Protein AF-A0A378TNM6-F1 (afdb_monomer_lite)

Structure (mmCIF, N/CA/C/O backbone):
data_AF-A0A378TNM6-F1
#
_entry.id   AF-A0A378TNM6-F1
#
loop_
_atom_site.group_PDB
_atom_site.id
_atom_site.type_symbol
_atom_site.label_atom_id
_atom_site.label_alt_id
_atom_site.label_comp_id
_atom_site.label_asym_id
_atom_site.label_entity_id
_atom_site.label_seq_id
_atom_site.pdbx_PDB_ins_code
_atom_site.Cartn_x
_atom_site.Cartn_y
_atom_site.Cartn_z
_atom_site.occupancy
_atom_site.B_iso_or_equiv
_atom_site.auth_seq_id
_atom_site.auth_comp_id
_atom_site.auth_asym_id
_atom_site.auth_atom_id
_atom_site.pdbx_PDB_model_num
ATOM 1 N N . MET A 1 1 ? -20.523 21.645 -46.291 1.00 43.81 1 MET A N 1
ATOM 2 C CA . MET A 1 1 ? -19.380 20.766 -45.976 1.00 43.81 1 MET A CA 1
ATOM 3 C C . MET A 1 1 ? -18.677 21.379 -44.783 1.00 43.81 1 MET A C 1
ATOM 5 O O . MET A 1 1 ? -17.912 22.316 -44.965 1.00 43.81 1 MET A O 1
ATOM 9 N N . SER A 1 2 ? -19.042 20.948 -43.576 1.00 49.28 2 SER A N 1
ATOM 10 C CA . SER A 1 2 ? -18.278 21.292 -42.375 1.00 49.28 2 SER A CA 1
ATOM 11 C C . SER A 1 2 ? -17.058 20.373 -42.317 1.00 49.28 2 SER A C 1
ATOM 13 O O . SER A 1 2 ? -17.221 19.190 -42.622 1.00 49.28 2 SER A O 1
ATOM 15 N N . PRO A 1 3 ? -15.860 20.881 -41.995 1.00 53.03 3 PRO A N 1
ATOM 16 C CA . PRO A 1 3 ? -14.707 20.026 -41.761 1.00 53.03 3 PRO A CA 1
ATOM 17 C C . PRO A 1 3 ? -14.958 19.218 -40.483 1.00 53.03 3 PRO A C 1
ATOM 19 O O . PRO A 1 3 ? -15.296 19.791 -39.449 1.00 53.03 3 PRO A O 1
ATOM 22 N N . GLU A 1 4 ? -14.857 17.895 -40.583 1.00 58.19 4 GLU A N 1
ATOM 23 C CA . GLU A 1 4 ? -14.836 17.001 -39.425 1.00 58.19 4 GLU A CA 1
ATOM 24 C C . GLU A 1 4 ? -13.636 17.382 -38.549 1.00 58.19 4 GLU A C 1
ATOM 26 O O . GLU A 1 4 ? -12.497 17.427 -39.020 1.00 58.19 4 GLU A O 1
ATOM 31 N N . GLU A 1 5 ? -13.899 17.736 -37.291 1.00 52.44 5 GLU A N 1
ATOM 32 C CA . GLU A 1 5 ? -12.842 17.974 -36.312 1.00 52.44 5 GLU A CA 1
ATOM 33 C C . GLU A 1 5 ? -12.149 16.639 -35.998 1.00 52.44 5 GLU A C 1
ATOM 35 O O . GLU A 1 5 ? -12.833 15.628 -35.828 1.00 52.44 5 GLU A O 1
ATOM 40 N N . PRO A 1 6 ? -10.806 16.600 -35.931 1.00 52.22 6 PRO A N 1
ATOM 41 C CA . PRO A 1 6 ? -10.093 15.369 -35.632 1.00 52.22 6 PRO A CA 1
ATOM 42 C C . PRO A 1 6 ? -10.423 14.898 -34.212 1.00 52.22 6 PRO A C 1
ATOM 44 O O . PRO A 1 6 ? -10.210 15.611 -33.230 1.00 52.22 6 PRO A O 1
ATOM 47 N N . GLU A 1 7 ? -10.939 13.676 -34.126 1.00 53.84 7 GLU A N 1
ATOM 48 C CA . GLU A 1 7 ? -11.176 12.938 -32.893 1.00 53.84 7 GLU A CA 1
ATOM 49 C C . GLU A 1 7 ? -9.809 12.592 -32.278 1.00 53.84 7 GLU A C 1
ATOM 51 O O . GLU A 1 7 ? -9.091 11.710 -32.748 1.00 53.84 7 GLU A O 1
ATOM 56 N N . TRP A 1 8 ? -9.374 13.368 -31.283 1.00 54.88 8 TRP A N 1
ATOM 57 C CA . TRP A 1 8 ? -8.106 13.124 -30.598 1.00 54.88 8 TRP A CA 1
ATOM 58 C C . TRP A 1 8 ? -8.228 11.868 -29.728 1.00 54.88 8 TRP A C 1
ATOM 60 O O . TRP A 1 8 ? -8.778 11.908 -28.627 1.00 54.88 8 TRP A O 1
ATOM 70 N N . GLU A 1 9 ? -7.693 10.748 -30.210 1.00 47.56 9 GLU A N 1
ATOM 71 C CA . GLU A 1 9 ? -7.563 9.522 -29.428 1.00 47.56 9 GLU A CA 1
ATOM 72 C C . GLU A 1 9 ? -6.482 9.729 -28.354 1.00 47.56 9 GLU A C 1
ATOM 74 O O . GLU A 1 9 ? -5.309 9.982 -28.643 1.00 47.56 9 GLU A O 1
ATOM 79 N N . THR A 1 10 ? -6.884 9.690 -27.082 1.00 51.16 10 THR A N 1
ATOM 80 C CA . THR A 1 10 ? -5.945 9.821 -25.963 1.00 51.16 10 THR A CA 1
ATOM 81 C C . THR A 1 10 ? -5.126 8.538 -25.874 1.00 51.16 10 THR A C 1
ATOM 83 O O . THR A 1 10 ? -5.593 7.526 -25.357 1.00 51.16 10 THR A O 1
ATOM 86 N N . VAL A 1 11 ? -3.899 8.568 -26.393 1.00 50.09 11 VAL A N 1
ATOM 87 C CA . VAL A 1 11 ? -2.947 7.464 -26.248 1.00 50.09 11 VAL A CA 1
ATOM 88 C C . VAL A 1 11 ? -2.552 7.379 -24.773 1.00 50.09 11 VAL A C 1
ATOM 90 O O . VAL A 1 11 ? -1.845 8.252 -24.269 1.00 50.09 11 VAL A O 1
ATOM 93 N N . SER A 1 12 ? -3.027 6.349 -24.067 1.00 56.50 12 SER A N 1
ATOM 94 C CA . SER A 1 12 ? -2.520 5.993 -22.737 1.00 56.50 12 SER A CA 1
ATOM 95 C C . SER A 1 12 ? -1.010 5.784 -22.852 1.00 56.50 12 SER A C 1
ATOM 97 O O . SER A 1 12 ? -0.536 4.859 -23.513 1.00 56.50 12 SER A O 1
ATOM 99 N N . SER A 1 13 ? -0.239 6.706 -22.278 1.00 63.44 13 SER A N 1
ATOM 100 C CA . SER A 1 13 ? 1.213 6.602 -22.240 1.00 63.44 13 SER A CA 1
ATOM 101 C C . SER A 1 13 ? 1.604 5.695 -21.079 1.00 63.44 13 SER A C 1
ATOM 103 O O . SER A 1 13 ? 1.864 6.176 -19.975 1.00 63.44 13 SER A O 1
ATOM 105 N N . GLU A 1 14 ? 1.629 4.385 -21.324 1.00 82.94 14 GLU A N 1
ATOM 106 C CA . GLU A 1 14 ? 2.216 3.441 -20.376 1.00 82.94 14 GLU A CA 1
ATOM 107 C C . GLU A 1 14 ? 3.698 3.784 -20.166 1.00 82.94 14 GLU A C 1
ATOM 109 O O . GLU A 1 14 ? 4.482 3.884 -21.116 1.00 82.94 14 GLU A O 1
ATOM 114 N N . PHE A 1 15 ? 4.102 3.953 -18.909 1.00 91.62 15 PHE A N 1
ATOM 115 C CA . PHE A 1 15 ? 5.491 4.195 -18.537 1.00 91.62 15 PHE A CA 1
ATOM 116 C C . PHE A 1 15 ? 6.100 2.926 -17.950 1.00 91.62 15 PHE A C 1
ATOM 118 O O . PHE A 1 15 ? 5.490 2.259 -17.120 1.00 91.62 15 PHE A O 1
ATOM 125 N N . THR A 1 16 ? 7.308 2.572 -18.386 1.00 95.06 16 THR A N 1
ATOM 126 C CA . THR A 1 16 ? 7.947 1.300 -18.028 1.00 95.06 16 THR A CA 1
ATOM 127 C C . THR A 1 16 ? 9.308 1.524 -17.381 1.00 95.06 16 THR A C 1
ATOM 129 O O . THR A 1 16 ? 10.184 2.158 -17.966 1.00 95.06 16 THR A O 1
ATOM 132 N N . ILE A 1 17 ? 9.514 0.922 -16.211 1.00 95.62 17 ILE A N 1
ATOM 133 C CA . ILE A 1 17 ? 10.746 0.990 -15.424 1.00 95.62 17 ILE A CA 1
ATOM 134 C C . ILE A 1 17 ? 11.354 -0.408 -15.344 1.00 95.62 17 ILE A C 1
ATOM 136 O O . ILE A 1 17 ? 10.727 -1.341 -14.846 1.00 95.62 17 ILE A O 1
ATOM 140 N N . ARG A 1 18 ? 12.589 -0.567 -15.831 1.00 96.31 18 ARG A N 1
ATOM 141 C CA . ARG A 1 18 ? 13.342 -1.824 -15.702 1.00 96.31 18 ARG A CA 1
ATOM 142 C C . ARG A 1 18 ? 14.110 -1.845 -14.390 1.00 96.31 18 ARG A C 1
ATOM 144 O O . ARG A 1 18 ? 14.808 -0.887 -14.064 1.00 96.31 18 ARG A O 1
ATOM 151 N N . LEU A 1 19 ? 14.016 -2.956 -13.675 1.00 95.44 19 LEU A N 1
ATOM 152 C CA . LEU A 1 19 ? 14.613 -3.132 -12.361 1.00 95.44 19 LEU A CA 1
ATOM 153 C C . LEU A 1 19 ? 15.886 -3.975 -12.430 1.00 95.44 19 LEU A C 1
ATOM 155 O O . LEU A 1 19 ? 16.133 -4.718 -13.380 1.00 95.44 19 LEU A O 1
ATOM 159 N N . ARG A 1 20 ? 16.714 -3.861 -11.387 1.00 90.81 20 ARG A N 1
ATOM 160 C CA . ARG A 1 20 ? 17.992 -4.587 -11.288 1.00 90.81 20 ARG A CA 1
ATOM 161 C C . ARG A 1 20 ? 17.816 -6.097 -11.153 1.00 90.81 20 ARG A C 1
ATOM 163 O O . ARG A 1 20 ? 18.725 -6.841 -11.499 1.00 90.81 20 ARG A O 1
ATOM 170 N N . ASP A 1 21 ? 16.674 -6.539 -10.641 1.00 89.12 21 ASP A N 1
ATOM 171 C CA . ASP A 1 21 ? 16.350 -7.952 -10.454 1.00 89.12 21 ASP A CA 1
ATOM 172 C C . ASP A 1 21 ? 15.823 -8.623 -11.738 1.00 89.12 21 ASP A C 1
ATOM 174 O O . ASP A 1 21 ? 15.428 -9.786 -11.695 1.00 89.12 21 ASP A O 1
ATOM 178 N N . GLY A 1 22 ? 15.811 -7.895 -12.862 1.00 93.69 22 GLY A N 1
ATOM 179 C CA . GLY A 1 22 ? 15.254 -8.340 -14.139 1.00 93.69 22 GLY A CA 1
ATOM 180 C C . GLY A 1 22 ? 13.746 -8.116 -14.268 1.00 93.69 22 GLY A C 1
ATOM 181 O O . GLY A 1 22 ? 13.197 -8.325 -15.349 1.00 93.69 22 GLY A O 1
ATOM 182 N N . GLY A 1 23 ? 13.079 -7.668 -13.200 1.00 95.62 23 GLY A N 1
ATOM 183 C CA . GLY A 1 23 ? 11.672 -7.304 -13.220 1.00 95.62 23 GLY A CA 1
ATOM 184 C C . GLY A 1 23 ? 11.409 -5.979 -13.934 1.00 95.62 23 GLY A C 1
ATOM 185 O O . GLY A 1 23 ? 12.309 -5.187 -14.229 1.00 95.62 23 GLY A O 1
ATOM 186 N N . VAL A 1 24 ? 10.135 -5.731 -14.207 1.00 97.44 24 VAL A N 1
ATOM 187 C CA . VAL A 1 24 ? 9.656 -4.520 -14.870 1.00 97.44 24 VAL A CA 1
ATOM 188 C C . VAL A 1 24 ? 8.435 -3.993 -14.132 1.00 97.44 24 VAL A C 1
ATOM 190 O O . VAL A 1 24 ? 7.514 -4.756 -13.857 1.00 97.44 24 VAL A O 1
ATOM 193 N N . VAL A 1 25 ? 8.408 -2.693 -13.843 1.00 97.56 25 VAL A N 1
ATOM 194 C CA . VAL A 1 25 ? 7.220 -1.995 -13.336 1.00 97.56 25 VAL A CA 1
ATOM 195 C C . VAL A 1 25 ? 6.603 -1.193 -14.472 1.00 97.56 25 VAL A C 1
ATOM 197 O O . VAL A 1 25 ? 7.294 -0.420 -15.131 1.00 97.56 25 VAL A O 1
ATOM 200 N N . VAL A 1 26 ? 5.311 -1.388 -14.705 1.00 96.94 26 VAL A N 1
ATOM 201 C CA . VAL A 1 26 ? 4.519 -0.660 -15.698 1.00 96.94 26 VAL A CA 1
ATOM 202 C C . VAL A 1 26 ? 3.512 0.219 -14.971 1.00 96.94 26 VAL A C 1
ATOM 204 O O . VAL A 1 26 ? 2.754 -0.272 -14.138 1.00 96.94 26 VAL A O 1
ATOM 207 N N . ILE A 1 27 ? 3.507 1.508 -15.287 1.00 95.44 27 ILE A N 1
ATOM 208 C CA . ILE A 1 27 ? 2.585 2.513 -14.760 1.00 95.44 27 ILE A CA 1
ATOM 209 C C . ILE A 1 27 ? 1.623 2.879 -15.888 1.00 95.44 27 ILE A C 1
ATOM 211 O O . ILE A 1 27 ? 2.066 3.315 -16.950 1.00 95.44 27 ILE A O 1
ATOM 215 N N . ALA A 1 28 ? 0.321 2.686 -15.669 1.00 86.31 28 ALA A N 1
ATOM 216 C CA . ALA A 1 28 ? -0.693 2.879 -16.712 1.00 86.31 28 ALA A CA 1
ATOM 217 C C . ALA A 1 28 ? -0.854 4.355 -17.124 1.00 86.31 28 ALA A C 1
ATOM 219 O O . ALA A 1 28 ? -1.008 4.662 -18.305 1.00 86.31 28 ALA A O 1
ATOM 220 N N . ASP A 1 29 ? -0.804 5.259 -16.143 1.00 88.00 29 ASP A N 1
ATOM 221 C CA . ASP A 1 29 ? -0.816 6.704 -16.350 1.00 88.00 29 ASP A CA 1
ATOM 222 C C . ASP A 1 29 ? 0.010 7.379 -15.249 1.00 88.00 29 ASP A C 1
ATOM 224 O O . ASP A 1 29 ? -0.328 7.307 -14.067 1.00 88.00 29 ASP A O 1
ATOM 228 N N . ILE A 1 30 ? 1.110 8.029 -15.634 1.00 87.12 30 ILE A N 1
ATOM 229 C CA . ILE A 1 30 ? 1.994 8.731 -14.694 1.00 87.12 30 ILE A CA 1
ATOM 230 C C . ILE A 1 30 ? 1.369 10.031 -14.158 1.00 87.12 30 ILE A C 1
ATOM 232 O O . ILE A 1 30 ? 1.876 10.602 -13.198 1.00 87.12 30 ILE A O 1
ATOM 236 N N . LYS A 1 31 ? 0.278 10.509 -14.772 1.00 89.00 31 LYS A N 1
ATOM 237 C CA . LYS A 1 31 ? -0.445 11.715 -14.349 1.00 89.00 31 LYS A CA 1
ATOM 238 C C . LYS A 1 31 ? -1.571 11.420 -13.359 1.00 89.00 31 LYS A C 1
ATOM 240 O O . LYS A 1 31 ? -1.984 12.334 -12.649 1.00 89.00 31 LYS A O 1
ATOM 245 N N . ASP A 1 32 ? -2.052 10.177 -13.272 1.00 93.88 32 ASP A N 1
ATOM 246 C CA . ASP A 1 32 ? -3.039 9.755 -12.263 1.00 93.88 32 ASP A CA 1
ATOM 247 C C . ASP A 1 32 ? -2.342 9.491 -10.921 1.00 93.88 32 ASP A C 1
ATOM 249 O O . ASP A 1 32 ? -2.174 8.352 -10.471 1.00 93.88 32 ASP A O 1
ATOM 253 N N . LEU A 1 33 ? -1.879 10.579 -10.305 1.00 94.44 33 LEU A N 1
ATOM 254 C CA . LEU A 1 33 ? -1.266 10.567 -8.987 1.00 94.44 33 LEU A CA 1
ATOM 255 C C . LEU A 1 33 ? -2.341 10.627 -7.904 1.00 94.44 33 LEU A C 1
ATOM 257 O O . LEU A 1 33 ? -3.280 11.422 -7.957 1.00 94.44 33 LEU A O 1
ATOM 261 N N . VAL A 1 34 ? -2.172 9.799 -6.881 1.00 95.06 34 VAL A N 1
ATOM 262 C CA . VAL A 1 34 ? -3.053 9.741 -5.718 1.00 95.06 34 VAL A CA 1
ATOM 263 C C . VAL A 1 34 ? -2.260 9.738 -4.435 1.00 95.06 34 VAL A C 1
ATOM 265 O O . VAL A 1 34 ? -1.102 9.328 -4.389 1.00 95.06 34 VAL A O 1
ATOM 268 N N . GLU A 1 35 ? -2.916 10.170 -3.366 1.00 93.81 35 GLU A N 1
ATOM 269 C CA . GLU A 1 35 ? -2.350 10.121 -2.028 1.00 93.81 35 GLU A CA 1
ATOM 270 C C . GLU A 1 35 ? -2.014 8.677 -1.629 1.00 93.81 35 GLU A C 1
ATOM 272 O O . GLU A 1 35 ? -2.851 7.780 -1.727 1.00 93.81 35 GLU A O 1
ATOM 277 N N . LEU A 1 36 ? -0.804 8.475 -1.117 1.00 91.94 36 LEU A N 1
ATOM 278 C CA . LEU A 1 36 ? -0.280 7.228 -0.575 1.00 91.94 36 LEU A CA 1
ATOM 279 C C . LEU A 1 36 ? 0.399 7.544 0.762 1.00 91.94 36 LEU A C 1
ATOM 281 O O . LEU A 1 36 ? 1.506 8.081 0.818 1.00 91.94 36 LEU A O 1
ATOM 285 N N . GLY A 1 37 ? -0.270 7.222 1.870 1.00 85.75 37 GLY A N 1
ATOM 286 C CA . GLY A 1 37 ? 0.203 7.623 3.195 1.00 85.75 37 GLY A CA 1
ATOM 287 C C . GLY A 1 37 ? 0.226 9.148 3.377 1.00 85.75 37 GLY A C 1
ATOM 288 O O . GLY A 1 37 ? -0.823 9.736 3.633 1.00 85.75 37 GLY A O 1
ATOM 289 N N . GLU A 1 38 ? 1.423 9.737 3.331 1.00 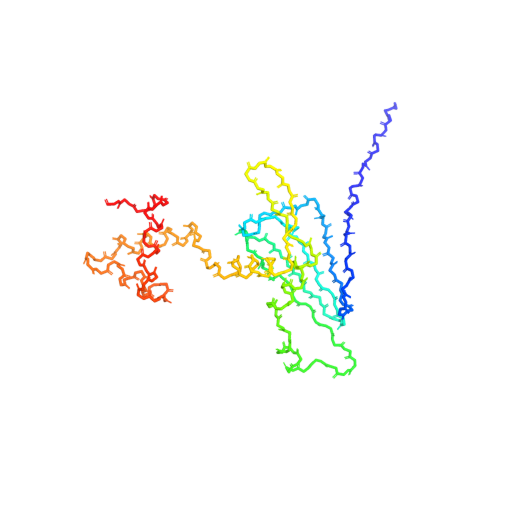84.00 38 GLU A N 1
ATOM 290 C CA . GLU A 1 38 ? 1.695 11.185 3.448 1.00 84.00 38 GLU A CA 1
ATOM 291 C C . GLU A 1 38 ? 2.265 11.790 2.152 1.00 84.00 38 GLU A C 1
ATOM 293 O O . GLU A 1 38 ? 2.483 12.994 2.091 1.00 84.00 38 GLU A O 1
ATOM 298 N N . GLY A 1 39 ? 2.504 10.968 1.126 1.00 92.31 39 GLY A N 1
ATOM 299 C CA . GLY A 1 39 ? 2.970 11.415 -0.184 1.00 92.31 39 GLY A CA 1
ATOM 300 C C . GLY A 1 39 ? 1.965 11.108 -1.284 1.00 92.31 39 GLY A C 1
ATOM 301 O O . GLY A 1 39 ? 0.807 10.775 -1.022 1.00 92.31 39 GLY A O 1
ATOM 302 N N . THR A 1 40 ? 2.428 11.187 -2.523 1.00 94.81 40 THR A N 1
ATOM 303 C CA . THR A 1 40 ? 1.669 10.868 -3.730 1.00 94.81 40 THR A CA 1
ATOM 304 C C . THR A 1 40 ? 2.437 9.875 -4.593 1.00 94.81 40 THR A C 1
ATOM 306 O O . THR A 1 40 ? 3.666 9.889 -4.635 1.00 94.81 40 THR A O 1
ATOM 309 N N . ALA A 1 41 ? 1.712 8.977 -5.248 1.00 95.81 41 ALA A N 1
ATOM 310 C CA . ALA A 1 41 ? 2.263 7.995 -6.175 1.00 95.81 41 ALA A CA 1
ATOM 311 C C . ALA A 1 41 ? 1.252 7.724 -7.291 1.00 95.81 41 ALA A C 1
ATOM 313 O O . ALA A 1 41 ? 0.067 8.034 -7.146 1.00 95.81 41 ALA A O 1
ATOM 314 N N . ALA A 1 42 ? 1.697 7.112 -8.387 1.00 95.62 42 ALA A N 1
ATOM 315 C CA . ALA A 1 42 ? 0.780 6.663 -9.428 1.00 95.62 42 ALA A CA 1
ATOM 316 C C . ALA A 1 42 ? -0.246 5.671 -8.856 1.00 95.62 42 ALA A C 1
ATOM 318 O O . ALA A 1 42 ? 0.106 4.759 -8.097 1.00 95.62 42 ALA A O 1
ATOM 319 N N . ARG A 1 43 ? -1.522 5.839 -9.226 1.00 96.06 43 ARG A N 1
ATOM 320 C CA . ARG A 1 43 ? -2.617 5.003 -8.718 1.00 96.06 43 ARG A CA 1
ATOM 321 C C . ARG A 1 43 ? -2.411 3.535 -9.046 1.00 96.06 43 ARG A C 1
ATOM 323 O O . ARG A 1 43 ? -2.611 2.699 -8.169 1.00 96.06 43 ARG A O 1
ATOM 330 N N . ASN A 1 44 ? -2.040 3.242 -10.292 1.00 96.69 44 ASN A N 1
ATOM 331 C CA . ASN A 1 44 ? -1.977 1.891 -10.838 1.00 96.69 44 ASN A CA 1
ATOM 332 C C . ASN A 1 44 ? -0.555 1.546 -11.276 1.00 96.69 44 ASN A C 1
ATOM 334 O O . ASN A 1 44 ? 0.032 2.247 -12.103 1.00 96.69 44 ASN A O 1
ATOM 338 N N . ALA A 1 45 ? -0.038 0.428 -10.771 1.00 97.19 45 ALA A N 1
ATOM 339 C CA . ALA A 1 45 ? 1.261 -0.101 -11.164 1.00 97.19 45 ALA A CA 1
ATOM 340 C C . ALA A 1 45 ? 1.223 -1.628 -11.272 1.00 97.19 45 ALA A C 1
ATOM 342 O O . ALA A 1 45 ? 0.574 -2.308 -10.478 1.00 97.19 45 ALA A O 1
ATOM 343 N N . VAL A 1 46 ? 1.945 -2.180 -12.243 1.00 98.00 46 VAL A N 1
ATOM 344 C CA . VAL A 1 46 ? 2.029 -3.621 -12.488 1.00 98.00 46 VAL A CA 1
ATOM 345 C C . VAL A 1 46 ? 3.486 -4.052 -12.485 1.00 98.00 46 VAL A C 1
ATOM 347 O O . VAL A 1 46 ? 4.276 -3.573 -13.291 1.00 98.00 46 VAL A O 1
ATOM 350 N N . TYR A 1 47 ? 3.842 -4.982 -11.604 1.00 97.94 47 TYR A N 1
ATOM 351 C CA . TYR A 1 47 ? 5.146 -5.637 -11.614 1.00 97.94 47 TYR A CA 1
ATOM 352 C C . TYR A 1 47 ? 5.092 -6.912 -12.449 1.00 97.94 47 TYR A C 1
ATOM 354 O O . TYR A 1 47 ? 4.209 -7.746 -12.252 1.00 97.94 47 TYR A O 1
ATOM 362 N N . ARG A 1 48 ? 6.056 -7.082 -13.354 1.00 97.56 48 ARG A N 1
ATOM 363 C CA . ARG A 1 48 ? 6.214 -8.255 -14.217 1.00 97.56 48 ARG A CA 1
ATOM 364 C C . ARG A 1 48 ? 7.603 -8.849 -14.060 1.00 97.56 48 ARG A C 1
ATOM 366 O O . ARG A 1 48 ? 8.592 -8.125 -14.159 1.00 97.56 48 ARG A O 1
ATOM 373 N N . ARG A 1 49 ? 7.680 -10.167 -13.885 1.00 95.19 49 ARG A N 1
ATOM 374 C CA . ARG A 1 49 ? 8.938 -10.923 -13.873 1.00 95.19 49 ARG A CA 1
ATOM 375 C C . ARG A 1 49 ? 8.681 -12.408 -14.099 1.00 95.19 49 ARG A C 1
ATOM 377 O O . ARG A 1 49 ? 7.834 -12.962 -13.421 1.00 95.19 49 ARG A O 1
ATOM 384 N N . ASP A 1 50 ? 9.415 -13.054 -15.003 1.00 91.44 50 ASP A N 1
ATOM 385 C CA . ASP A 1 50 ? 9.483 -14.524 -15.123 1.00 91.44 50 ASP A CA 1
ATOM 386 C C . ASP A 1 50 ? 8.115 -15.247 -15.067 1.00 91.44 50 ASP A C 1
ATOM 388 O O . ASP A 1 50 ? 7.903 -16.164 -14.280 1.00 91.44 50 ASP A O 1
ATOM 392 N N . GLY A 1 51 ? 7.138 -14.802 -15.867 1.00 91.62 51 GLY A N 1
ATOM 393 C CA . GLY A 1 51 ? 5.789 -15.397 -15.888 1.00 91.62 51 GLY A CA 1
ATOM 394 C C . GLY A 1 51 ? 4.868 -14.981 -14.729 1.00 91.62 51 GLY A C 1
ATOM 395 O O . GLY A 1 51 ? 3.711 -15.405 -14.696 1.00 91.62 51 GLY A O 1
ATOM 396 N N . MET A 1 52 ? 5.339 -14.125 -13.821 1.00 95.44 52 MET A N 1
ATOM 397 C CA . MET A 1 52 ? 4.565 -13.471 -12.768 1.00 95.44 52 MET A CA 1
ATOM 398 C C . MET A 1 52 ? 4.163 -12.053 -13.174 1.00 95.44 52 MET A C 1
ATOM 400 O O . MET A 1 52 ? 4.983 -11.271 -13.656 1.00 95.44 52 MET A O 1
ATOM 404 N N . GLU A 1 53 ? 2.902 -11.712 -12.925 1.00 97.69 53 GLU A N 1
ATOM 405 C CA . GLU A 1 53 ? 2.355 -10.364 -13.043 1.00 97.69 53 GLU A CA 1
ATOM 406 C C . GLU A 1 53 ? 1.555 -10.032 -11.777 1.00 97.69 53 GLU A C 1
ATOM 408 O O . GLU A 1 53 ? 0.663 -10.786 -11.388 1.00 97.69 53 GLU A O 1
ATOM 413 N N . ILE A 1 54 ? 1.890 -8.927 -11.111 1.00 97.94 54 ILE A N 1
ATOM 414 C CA . ILE A 1 54 ? 1.229 -8.476 -9.882 1.00 97.94 54 ILE A CA 1
ATOM 415 C C . ILE A 1 54 ? 0.790 -7.029 -10.067 1.00 97.94 54 ILE A C 1
ATOM 417 O O . ILE A 1 54 ? 1.627 -6.148 -10.263 1.00 97.94 54 ILE A O 1
ATOM 421 N N . ALA A 1 55 ? -0.516 -6.789 -9.977 1.00 97.94 55 ALA A N 1
ATOM 422 C CA . ALA A 1 55 ? -1.105 -5.464 -10.105 1.00 97.94 55 ALA A CA 1
ATOM 423 C C . ALA A 1 55 ? -1.407 -4.853 -8.734 1.00 97.94 55 ALA A C 1
ATOM 425 O O . ALA A 1 55 ? -1.943 -5.516 -7.839 1.00 97.94 55 ALA A O 1
ATOM 426 N N . TRP A 1 56 ? -1.094 -3.569 -8.608 1.00 97.44 56 TRP A N 1
ATOM 427 C CA . TRP A 1 56 ? -1.330 -2.752 -7.430 1.00 97.44 56 TRP A CA 1
ATOM 428 C C . TRP A 1 56 ? -2.194 -1.552 -7.784 1.00 97.44 56 TRP A C 1
ATOM 430 O O . TRP A 1 56 ? -1.998 -0.916 -8.820 1.00 97.44 56 TRP A O 1
ATOM 440 N N . GLU A 1 57 ? -3.113 -1.230 -6.880 1.00 96.56 57 GLU A N 1
ATOM 441 C CA . GLU A 1 57 ? -3.919 -0.018 -6.927 1.00 96.56 57 GLU A CA 1
ATOM 442 C C . GLU A 1 57 ? -3.893 0.671 -5.564 1.00 96.56 57 GLU A C 1
ATOM 444 O O . GLU A 1 57 ? -4.145 0.040 -4.533 1.00 96.56 57 GLU A O 1
ATOM 449 N N . VAL A 1 58 ? -3.628 1.974 -5.540 1.00 95.25 58 VAL A N 1
ATOM 450 C CA . VAL A 1 58 ? -3.787 2.770 -4.322 1.00 95.25 58 VAL A CA 1
ATOM 451 C C . VAL A 1 58 ? -5.260 3.144 -4.145 1.00 95.25 58 VAL A C 1
ATOM 453 O O . VAL A 1 58 ? -5.819 3.918 -4.923 1.00 95.25 58 VAL A O 1
ATOM 456 N N . ARG A 1 59 ? -5.890 2.620 -3.086 1.00 91.88 59 ARG A N 1
ATOM 457 C CA . ARG A 1 59 ? -7.262 2.952 -2.668 1.00 91.88 59 ARG A CA 1
ATOM 458 C C . ARG A 1 59 ? -7.260 3.447 -1.233 1.00 91.88 59 ARG A C 1
ATOM 460 O O . ARG A 1 59 ? -6.620 2.845 -0.375 1.00 91.88 59 ARG A O 1
ATOM 467 N N . ASP A 1 60 ? -7.964 4.543 -0.963 1.00 88.31 60 ASP A N 1
ATOM 468 C 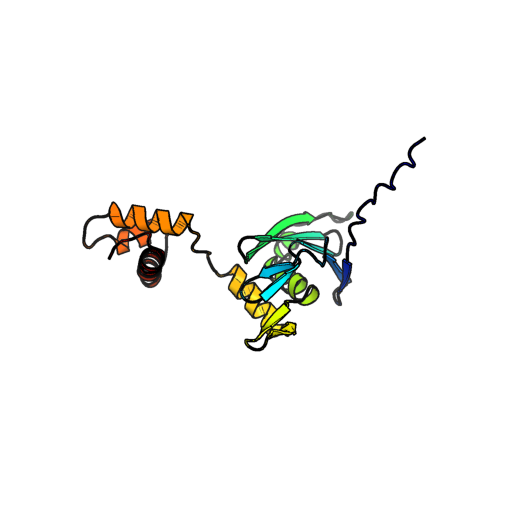CA . ASP A 1 60 ? -8.046 5.148 0.375 1.00 88.31 60 ASP A CA 1
ATOM 469 C C . ASP A 1 60 ? -6.670 5.350 1.035 1.00 88.31 60 ASP A C 1
ATOM 471 O O . ASP A 1 60 ? -6.479 5.089 2.226 1.00 88.31 60 ASP A O 1
ATOM 475 N N . ARG A 1 61 ? -5.692 5.805 0.239 1.00 91.69 61 ARG A N 1
ATOM 476 C CA . ARG A 1 61 ? -4.290 6.015 0.638 1.00 91.69 61 ARG A CA 1
ATOM 477 C C . ARG A 1 61 ? -3.504 4.752 0.984 1.00 91.69 61 ARG A C 1
ATOM 479 O O . ARG A 1 61 ? -2.428 4.855 1.577 1.00 91.69 61 ARG A O 1
ATOM 486 N N . VAL A 1 62 ? -4.026 3.576 0.636 1.00 91.00 62 VAL A N 1
ATOM 487 C CA . VAL A 1 62 ? -3.426 2.269 0.915 1.00 91.00 62 VAL A CA 1
ATOM 488 C C . VAL A 1 62 ? -3.144 1.536 -0.399 1.00 91.00 62 VAL A C 1
ATOM 490 O O . VAL A 1 62 ? -4.041 1.413 -1.231 1.00 91.00 62 VAL A O 1
ATOM 493 N N . PRO A 1 63 ? -1.931 1.001 -0.593 1.00 94.38 63 PRO A N 1
ATOM 494 C CA . PRO A 1 63 ? -1.617 0.176 -1.751 1.00 94.38 63 PRO A CA 1
ATOM 495 C C . PRO A 1 63 ? -2.229 -1.220 -1.580 1.00 94.38 63 PRO A C 1
ATOM 497 O O . PRO A 1 63 ? -1.901 -1.948 -0.638 1.00 94.38 63 PRO A O 1
ATOM 500 N N . LEU A 1 64 ? -3.116 -1.605 -2.491 1.00 94.50 64 LEU A N 1
ATOM 501 C CA . LEU A 1 64 ? -3.793 -2.897 -2.492 1.00 94.50 64 LEU A CA 1
ATOM 502 C C . LEU A 1 64 ? -3.341 -3.731 -3.685 1.00 94.50 64 LEU A C 1
ATOM 504 O O . LEU A 1 64 ? -3.320 -3.249 -4.813 1.00 94.50 64 LEU A O 1
ATOM 508 N N . CYS A 1 65 ? -3.022 -4.999 -3.437 1.00 96.56 65 CYS A N 1
ATOM 509 C CA . CYS A 1 65 ? -2.809 -5.964 -4.509 1.00 96.56 65 CYS A CA 1
ATOM 510 C C . CYS A 1 65 ? -4.176 -6.329 -5.098 1.00 96.56 65 CYS A C 1
ATOM 512 O O . CYS A 1 65 ? -5.036 -6.848 -4.380 1.00 96.56 65 CYS A O 1
ATOM 514 N N . THR A 1 66 ? -4.390 -6.028 -6.376 1.00 96.94 66 THR A N 1
ATOM 515 C CA . THR A 1 66 ? -5.672 -6.247 -7.065 1.00 96.94 66 THR A CA 1
ATOM 516 C C . THR A 1 66 ? -5.660 -7.486 -7.950 1.00 96.94 66 THR A C 1
ATOM 518 O O . THR A 1 66 ? -6.721 -8.054 -8.207 1.00 96.94 66 THR A O 1
ATOM 521 N N . SER A 1 67 ? -4.483 -7.941 -8.386 1.00 97.50 67 SER A N 1
ATOM 522 C CA . SER A 1 67 ? -4.333 -9.147 -9.199 1.00 97.50 67 SER A CA 1
ATOM 523 C C . SER A 1 67 ? -2.961 -9.785 -9.004 1.00 97.50 67 SER A C 1
ATOM 525 O O . SER A 1 67 ? -1.953 -9.088 -8.899 1.00 97.50 67 SER A O 1
ATOM 527 N N . VAL A 1 68 ? -2.932 -11.118 -8.999 1.00 97.31 68 VAL A N 1
ATOM 528 C CA . VAL A 1 68 ? -1.715 -11.932 -9.082 1.00 97.31 68 VAL A CA 1
ATOM 529 C C . VAL A 1 68 ? -1.947 -12.980 -10.162 1.00 97.31 68 VAL A C 1
ATOM 531 O O . VAL A 1 68 ? -2.832 -13.825 -10.032 1.00 97.31 68 VAL A O 1
ATOM 534 N N . VAL A 1 69 ? -1.145 -12.938 -11.219 1.00 97.19 69 VAL A N 1
ATOM 535 C CA . VAL A 1 69 ? -1.156 -13.916 -12.307 1.00 97.19 69 VAL A CA 1
ATOM 536 C C . VAL A 1 69 ? 0.185 -14.626 -12.318 1.00 97.19 69 VAL A C 1
ATOM 538 O O . VAL A 1 69 ? 1.233 -13.988 -12.372 1.00 97.19 69 VAL A O 1
ATOM 541 N N . LEU A 1 70 ? 0.147 -15.956 -12.280 1.00 96.06 70 LEU A N 1
ATOM 542 C CA . LEU A 1 70 ? 1.329 -16.806 -12.351 1.00 96.06 70 LEU A CA 1
ATOM 543 C C . LEU A 1 70 ? 1.172 -17.775 -13.511 1.00 96.06 70 LEU A C 1
ATOM 545 O O . LEU A 1 70 ? 0.144 -18.443 -13.640 1.00 96.06 70 LEU A O 1
ATOM 549 N N . ARG A 1 71 ? 2.199 -17.853 -14.350 1.00 95.00 71 ARG A N 1
ATOM 550 C CA . ARG A 1 71 ? 2.277 -18.793 -15.463 1.00 95.00 71 ARG A CA 1
ATOM 551 C C . ARG A 1 71 ? 3.473 -19.703 -15.239 1.00 95.00 71 ARG A C 1
ATOM 553 O O . ARG A 1 71 ? 4.583 -19.222 -15.045 1.00 95.00 71 ARG A O 1
ATOM 560 N N . ALA A 1 72 ? 3.218 -21.006 -15.235 1.00 94.00 72 ALA A N 1
ATOM 561 C CA . ALA A 1 72 ? 4.276 -21.999 -15.203 1.00 94.00 72 ALA A CA 1
ATOM 562 C C . ALA A 1 72 ? 4.926 -22.123 -16.584 1.00 94.00 72 ALA A C 1
ATOM 564 O O . ALA A 1 72 ? 4.251 -21.960 -17.602 1.00 94.00 72 ALA A O 1
ATOM 565 N N . ASP A 1 73 ? 6.206 -22.469 -16.599 1.00 90.31 73 ASP A N 1
ATOM 566 C CA . ASP A 1 73 ? 6.826 -23.103 -17.755 1.00 90.31 73 ASP A CA 1
ATOM 567 C C . ASP A 1 73 ? 6.543 -24.622 -17.738 1.00 90.31 73 ASP A C 1
ATOM 569 O O . ASP A 1 73 ? 5.715 -25.117 -16.962 1.00 90.31 73 ASP A O 1
ATOM 573 N 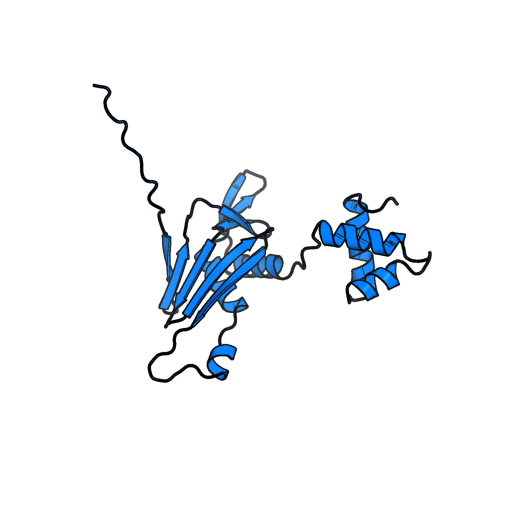N . ASP A 1 74 ? 7.256 -25.377 -18.573 1.00 92.94 74 ASP A N 1
ATOM 574 C CA . ASP A 1 74 ? 7.131 -26.836 -18.670 1.00 92.94 74 ASP A CA 1
ATOM 575 C C . ASP A 1 74 ? 7.413 -27.570 -17.344 1.00 92.94 74 ASP A C 1
ATOM 577 O O . ASP A 1 74 ? 7.023 -28.728 -17.180 1.00 92.94 74 ASP A O 1
ATOM 581 N N . SER A 1 75 ? 8.074 -26.924 -16.376 1.00 90.56 75 SER A N 1
ATOM 582 C CA . SER A 1 75 ? 8.382 -27.519 -15.073 1.00 90.56 75 SER A CA 1
ATOM 583 C C . SER A 1 75 ? 7.213 -27.479 -14.077 1.00 90.56 75 SER A C 1
ATOM 585 O O . SER A 1 75 ? 7.244 -28.199 -13.069 1.00 90.56 75 SER A O 1
ATOM 587 N N . GLY A 1 76 ? 6.163 -26.702 -14.374 1.00 94.12 76 GLY A N 1
ATOM 588 C CA . GLY A 1 76 ? 5.000 -26.523 -13.505 1.00 94.12 76 GLY A CA 1
ATOM 589 C C . GLY A 1 76 ? 5.278 -25.634 -12.281 1.00 94.12 76 GLY A C 1
ATOM 590 O O . GLY A 1 76 ? 6.412 -25.469 -11.845 1.00 94.12 76 GLY A O 1
ATOM 591 N N . LEU A 1 77 ? 4.223 -25.083 -11.669 1.00 94.38 77 LEU A N 1
ATOM 592 C CA . LEU A 1 77 ? 4.328 -24.353 -10.395 1.00 94.38 77 LEU A CA 1
ATOM 593 C C . LEU A 1 77 ? 4.126 -25.304 -9.215 1.00 94.38 77 LEU A C 1
ATOM 595 O O . LEU A 1 77 ? 3.127 -26.025 -9.150 1.00 94.38 77 LEU A O 1
ATOM 599 N N . ARG A 1 78 ? 5.036 -25.278 -8.239 1.00 94.44 78 ARG A N 1
ATOM 600 C CA . ARG A 1 78 ? 4.892 -26.017 -6.980 1.00 94.44 78 ARG A CA 1
ATOM 601 C C . ARG A 1 78 ? 4.418 -25.081 -5.877 1.00 94.44 78 ARG A C 1
ATOM 603 O O . ARG A 1 78 ? 4.679 -23.883 -5.880 1.00 94.44 78 ARG A O 1
ATOM 610 N N . THR A 1 79 ? 3.802 -25.643 -4.840 1.00 94.00 79 THR A N 1
ATOM 611 C CA . THR A 1 79 ? 3.336 -24.876 -3.671 1.00 94.00 79 THR A CA 1
ATOM 612 C C . THR A 1 79 ? 4.452 -24.066 -3.003 1.00 94.00 79 THR A C 1
ATOM 614 O O . THR A 1 79 ? 4.218 -22.947 -2.556 1.00 94.00 79 THR A O 1
ATOM 617 N N . LYS A 1 80 ? 5.686 -24.593 -2.968 1.00 93.00 80 LYS A N 1
ATOM 618 C CA . LYS A 1 80 ? 6.844 -23.864 -2.423 1.00 93.00 80 LYS A CA 1
ATOM 619 C C . LYS A 1 80 ? 7.176 -22.589 -3.211 1.00 93.00 80 LYS A C 1
ATOM 621 O O . LYS A 1 80 ? 7.664 -21.639 -2.611 1.00 93.00 80 LYS A O 1
ATOM 626 N N . ASP A 1 81 ? 6.886 -22.564 -4.512 1.00 90.69 81 ASP A N 1
ATOM 627 C CA . ASP A 1 81 ? 7.158 -21.417 -5.379 1.00 90.69 81 ASP A CA 1
ATOM 628 C C . ASP A 1 81 ? 6.130 -20.312 -5.096 1.00 90.69 81 ASP A C 1
ATOM 630 O O . ASP A 1 81 ? 6.485 -19.142 -5.007 1.00 90.69 81 ASP A O 1
ATOM 634 N N . LEU A 1 82 ? 4.879 -20.690 -4.798 1.00 91.06 82 LEU A N 1
ATOM 635 C CA . LEU A 1 82 ? 3.845 -19.755 -4.338 1.00 91.06 82 LEU A CA 1
ATOM 636 C C . LEU A 1 82 ? 4.211 -19.109 -2.995 1.00 91.06 82 LEU A C 1
ATOM 638 O O . LEU A 1 82 ? 4.028 -17.910 -2.813 1.00 91.06 82 LEU A O 1
ATOM 642 N N . HIS A 1 83 ? 4.760 -19.888 -2.057 1.00 89.44 83 HIS A N 1
ATOM 643 C CA . HIS A 1 83 ? 5.210 -19.365 -0.762 1.00 89.44 83 HIS A CA 1
ATOM 644 C C . HIS A 1 83 ? 6.429 -18.443 -0.860 1.00 89.44 83 HIS A C 1
ATOM 646 O O . HIS A 1 83 ? 6.643 -17.629 0.039 1.00 89.44 83 HIS A O 1
ATOM 652 N N . ALA A 1 84 ? 7.225 -18.559 -1.924 1.00 88.50 84 ALA A N 1
ATOM 653 C CA . ALA A 1 84 ? 8.355 -17.671 -2.160 1.00 88.50 84 ALA A CA 1
ATOM 654 C C . ALA A 1 84 ? 7.911 -16.264 -2.602 1.00 88.50 84 ALA A C 1
ATOM 656 O O . ALA A 1 84 ? 8.676 -15.311 -2.457 1.00 88.50 84 ALA A O 1
ATOM 657 N N . ILE A 1 85 ? 6.677 -16.111 -3.096 1.00 92.06 85 ILE A N 1
ATOM 658 C CA . ILE A 1 85 ? 6.131 -14.818 -3.516 1.00 92.06 85 ILE A CA 1
ATOM 659 C C . ILE A 1 85 ? 5.671 -14.046 -2.283 1.00 92.06 85 ILE A C 1
ATOM 661 O O . ILE A 1 85 ? 4.583 -14.247 -1.739 1.00 92.06 85 ILE A O 1
ATOM 665 N N . ARG A 1 86 ? 6.516 -13.118 -1.843 1.00 93.88 86 ARG A N 1
ATOM 666 C CA . ARG A 1 86 ? 6.229 -12.231 -0.718 1.00 93.88 86 ARG A CA 1
ATOM 667 C C . ARG A 1 86 ? 5.659 -10.926 -1.258 1.00 93.88 86 ARG A C 1
ATOM 669 O O . ARG A 1 86 ? 6.401 -10.044 -1.673 1.00 93.88 86 ARG A O 1
ATOM 676 N N . LEU A 1 87 ? 4.328 -10.812 -1.270 1.00 94.38 87 LEU A N 1
ATOM 677 C CA . LEU A 1 87 ? 3.636 -9.639 -1.827 1.00 94.38 87 LEU A CA 1
ATOM 678 C C . LEU A 1 87 ? 4.063 -8.319 -1.174 1.00 94.38 87 LEU A C 1
ATOM 680 O O . LEU A 1 87 ? 4.111 -7.305 -1.860 1.00 94.38 87 LEU A O 1
ATOM 684 N N . ASP A 1 88 ? 4.403 -8.324 0.117 1.00 92.19 88 ASP A N 1
ATOM 685 C CA . ASP A 1 88 ? 4.939 -7.135 0.789 1.00 92.19 88 ASP A CA 1
ATOM 686 C C . ASP A 1 88 ? 6.285 -6.696 0.191 1.00 92.19 88 ASP A C 1
ATOM 688 O O . ASP A 1 88 ? 6.473 -5.509 -0.061 1.00 92.19 88 ASP A O 1
ATOM 692 N N . ASP A 1 89 ? 7.178 -7.643 -0.112 1.00 93.44 89 ASP A N 1
ATOM 693 C CA . ASP A 1 89 ? 8.481 -7.353 -0.718 1.00 93.44 89 ASP A CA 1
ATOM 694 C C . ASP A 1 89 ? 8.291 -6.809 -2.150 1.00 93.44 89 ASP A C 1
ATOM 696 O O . ASP A 1 89 ? 8.917 -5.823 -2.534 1.00 93.44 89 ASP A O 1
ATOM 700 N N . VAL A 1 90 ? 7.368 -7.392 -2.931 1.00 95.50 90 VAL A N 1
ATOM 701 C CA . VAL A 1 90 ? 7.047 -6.903 -4.288 1.00 95.50 90 VAL A CA 1
ATOM 702 C C . VAL A 1 90 ? 6.428 -5.507 -4.240 1.00 95.50 90 VAL A C 1
ATOM 704 O O . VAL A 1 90 ? 6.777 -4.657 -5.054 1.00 95.50 90 VAL A O 1
ATOM 707 N N . ARG A 1 91 ? 5.534 -5.239 -3.281 1.00 95.62 91 ARG A N 1
ATOM 708 C CA . ARG A 1 91 ? 4.959 -3.905 -3.070 1.00 95.62 91 ARG A CA 1
ATOM 709 C C . ARG A 1 91 ? 6.049 -2.866 -2.839 1.00 95.62 91 ARG A C 1
ATOM 711 O O . ARG A 1 91 ? 6.005 -1.798 -3.439 1.00 95.62 91 ARG A O 1
ATOM 718 N N . GLU A 1 92 ? 7.003 -3.161 -1.959 1.00 93.88 92 GLU A N 1
ATOM 719 C CA . GLU A 1 92 ? 8.116 -2.253 -1.680 1.00 93.88 92 GLU A CA 1
ATOM 720 C C . GLU A 1 92 ? 8.932 -1.973 -2.943 1.00 93.88 92 GLU A C 1
ATOM 722 O O . GLU A 1 92 ? 9.172 -0.810 -3.247 1.00 93.88 92 GLU A O 1
ATOM 727 N N . ILE A 1 93 ? 9.265 -3.011 -3.718 1.00 94.38 93 ILE A N 1
ATOM 728 C CA . ILE A 1 93 ? 9.979 -2.877 -4.998 1.00 94.38 93 ILE A CA 1
ATOM 729 C C . ILE A 1 93 ? 9.209 -1.981 -5.976 1.00 94.38 93 ILE A C 1
ATOM 731 O O . ILE A 1 93 ? 9.799 -1.111 -6.613 1.00 94.38 93 ILE A O 1
ATOM 735 N N . VAL A 1 94 ? 7.892 -2.179 -6.096 1.00 95.94 94 VAL A N 1
ATOM 736 C CA . VAL A 1 94 ? 7.035 -1.394 -6.996 1.00 95.94 94 VAL A CA 1
ATOM 737 C C . VAL A 1 94 ? 7.078 0.081 -6.630 1.00 95.94 94 VAL A C 1
ATOM 739 O O . VAL A 1 94 ? 7.372 0.903 -7.488 1.00 95.94 94 VAL A O 1
ATOM 742 N N . TYR A 1 95 ? 6.806 0.429 -5.373 1.00 95.00 95 TYR A N 1
ATOM 743 C CA . TYR A 1 95 ? 6.717 1.835 -4.977 1.00 95.00 95 TYR A CA 1
ATOM 744 C C . TYR A 1 95 ? 8.086 2.501 -4.801 1.00 95.00 95 TYR A C 1
ATOM 746 O O . TYR A 1 95 ? 8.176 3.713 -4.954 1.00 95.00 95 TYR A O 1
ATOM 754 N N . GLU A 1 96 ? 9.156 1.735 -4.562 1.00 94.62 96 GLU A N 1
ATOM 755 C CA . GLU A 1 96 ? 10.535 2.226 -4.695 1.00 94.62 96 GLU A CA 1
ATOM 756 C C . GLU A 1 96 ? 10.852 2.608 -6.146 1.00 94.62 96 GLU A C 1
ATOM 758 O O . GLU A 1 96 ? 11.528 3.602 -6.375 1.00 94.62 96 GLU A O 1
ATOM 763 N N . ALA A 1 97 ? 10.342 1.855 -7.124 1.00 93.94 97 ALA A N 1
ATOM 764 C CA . ALA A 1 97 ? 10.546 2.152 -8.537 1.00 93.94 97 ALA A CA 1
ATOM 765 C C . ALA A 1 97 ? 9.658 3.291 -9.054 1.00 93.94 97 ALA A C 1
ATOM 767 O O . ALA A 1 97 ? 10.124 4.115 -9.832 1.00 93.94 97 ALA A O 1
ATOM 768 N N . VAL A 1 98 ? 8.381 3.316 -8.657 1.00 93.31 98 VAL A N 1
ATOM 769 C CA . VAL A 1 98 ? 7.421 4.370 -9.035 1.00 93.31 98 VAL A CA 1
ATOM 770 C C . VAL A 1 98 ? 7.836 5.726 -8.462 1.00 93.31 98 VAL A C 1
ATOM 772 O O . VAL A 1 98 ? 7.564 6.749 -9.086 1.00 93.31 98 VAL A O 1
ATOM 775 N N . GLY A 1 99 ? 8.479 5.722 -7.293 1.00 92.25 99 GLY A N 1
ATOM 776 C CA . GLY A 1 99 ? 8.755 6.923 -6.519 1.00 92.25 99 GLY A CA 1
ATOM 777 C C . GLY A 1 99 ? 7.536 7.368 -5.709 1.00 92.25 99 GLY A C 1
ATOM 778 O O . GLY A 1 99 ? 6.383 7.065 -6.033 1.00 92.25 99 GLY A O 1
ATOM 779 N N . ILE A 1 100 ? 7.793 8.083 -4.614 1.00 92.38 100 ILE A N 1
ATOM 780 C CA . ILE A 1 100 ? 6.753 8.755 -3.828 1.00 92.38 100 ILE A CA 1
ATOM 781 C C . ILE A 1 100 ? 7.133 10.223 -3.720 1.00 92.38 100 ILE A C 1
ATOM 783 O O . ILE A 1 100 ? 8.132 10.559 -3.083 1.00 92.38 100 ILE A O 1
ATOM 787 N N . GLY A 1 101 ? 6.315 11.081 -4.326 1.00 91.19 101 GLY A N 1
ATOM 788 C CA . GLY A 1 101 ? 6.451 12.527 -4.229 1.00 91.19 101 GLY A CA 1
ATOM 789 C C . GLY A 1 101 ? 5.870 13.041 -2.917 1.00 91.19 101 GLY A C 1
ATOM 790 O O . GLY A 1 101 ? 4.781 12.634 -2.506 1.00 91.19 101 GLY A O 1
ATOM 791 N N . VAL A 1 102 ? 6.579 13.944 -2.258 1.00 89.56 102 VAL A N 1
ATOM 792 C CA . VAL A 1 102 ? 6.130 14.652 -1.057 1.00 89.56 102 VAL A CA 1
ATOM 793 C C . VAL A 1 102 ? 6.386 16.144 -1.223 1.00 89.56 102 VAL A C 1
ATOM 795 O O . VAL A 1 102 ? 7.329 16.547 -1.903 1.00 89.56 102 VAL A O 1
ATOM 798 N N . SER A 1 103 ? 5.553 16.959 -0.581 1.00 87.94 103 SER A N 1
ATOM 799 C CA . SER A 1 103 ? 5.701 18.416 -0.572 1.00 87.94 103 SER A CA 1
ATOM 800 C C . SER A 1 103 ? 5.992 18.900 0.844 1.00 87.94 103 SER A C 1
ATOM 802 O O . SER A 1 103 ? 5.366 18.435 1.802 1.00 87.94 103 SER A O 1
ATOM 804 N N . ASN A 1 104 ? 6.938 19.826 0.996 1.00 86.56 104 ASN A N 1
ATOM 805 C CA . ASN A 1 104 ? 7.174 20.492 2.279 1.00 86.56 104 ASN A CA 1
ATOM 806 C C . ASN A 1 104 ? 6.178 21.656 2.500 1.00 86.56 104 ASN A C 1
ATOM 808 O O . ASN A 1 104 ? 5.340 21.960 1.652 1.00 86.56 104 ASN A O 1
ATOM 812 N N . SER A 1 105 ? 6.259 22.317 3.660 1.00 82.69 105 SER A N 1
ATOM 813 C CA . SER A 1 105 ? 5.411 23.475 3.994 1.00 82.69 105 SER A CA 1
ATOM 814 C C . SER A 1 105 ? 5.637 24.695 3.102 1.00 82.69 105 SER A C 1
ATOM 816 O O . SER A 1 105 ? 4.765 25.557 3.029 1.00 82.69 105 SER A O 1
ATOM 818 N N . ASP A 1 106 ? 6.795 24.759 2.450 1.00 84.38 106 ASP A N 1
ATOM 819 C CA . ASP A 1 106 ? 7.203 25.857 1.577 1.00 84.38 106 ASP A CA 1
ATOM 820 C C . ASP A 1 106 ? 6.774 25.610 0.116 1.00 84.38 106 ASP A C 1
ATOM 822 O O . ASP A 1 106 ? 6.887 26.501 -0.724 1.00 84.38 106 ASP A O 1
ATOM 826 N N . GLY A 1 107 ? 6.202 24.432 -0.169 1.00 83.69 107 GLY A N 1
ATOM 827 C CA . GLY A 1 107 ? 5.704 24.029 -1.482 1.00 83.69 107 GLY A CA 1
ATOM 828 C C . GLY A 1 107 ? 6.733 23.323 -2.366 1.00 83.69 107 GLY A C 1
ATOM 829 O O . GLY A 1 107 ? 6.408 23.009 -3.508 1.00 83.69 107 GLY A O 1
ATOM 830 N N . ASP A 1 108 ? 7.940 23.044 -1.868 1.00 88.06 108 ASP A N 1
ATOM 831 C CA . ASP A 1 108 ? 8.939 22.291 -2.627 1.00 88.06 108 ASP A CA 1
ATOM 832 C C . ASP A 1 108 ? 8.546 20.817 -2.707 1.00 88.06 108 ASP A C 1
ATOM 834 O O . ASP A 1 108 ? 8.247 20.178 -1.691 1.00 88.06 108 ASP A O 1
ATOM 838 N N . GLU A 1 109 ? 8.603 20.271 -3.918 1.00 89.00 109 GLU A N 1
ATOM 839 C CA . GLU A 1 109 ? 8.363 18.861 -4.200 1.00 89.00 109 GLU A CA 1
ATOM 840 C C . GLU A 1 109 ? 9.683 18.093 -4.246 1.00 89.00 109 GLU A C 1
ATOM 842 O O . GLU A 1 109 ? 10.643 18.494 -4.911 1.00 89.00 109 GLU A O 1
ATOM 847 N N . PHE A 1 110 ? 9.732 16.961 -3.552 1.00 91.50 110 PHE A N 1
ATOM 848 C CA . PHE A 1 110 ? 10.862 16.046 -3.603 1.00 91.50 110 PHE A CA 1
ATOM 849 C C . PHE A 1 110 ? 10.393 14.596 -3.559 1.00 91.50 110 PHE A C 1
ATOM 851 O O . PHE A 1 110 ? 9.298 14.277 -3.097 1.00 91.50 110 PHE A O 1
ATOM 858 N N . GLU A 1 111 ? 11.240 13.705 -4.056 1.00 91.31 111 GLU A N 1
ATOM 859 C CA . GLU A 1 111 ? 11.000 12.270 -4.010 1.00 91.31 111 GLU A CA 1
ATOM 860 C C . GLU A 1 111 ? 11.612 11.679 -2.735 1.00 91.31 111 GLU A C 1
ATOM 862 O O . GLU A 1 111 ? 12.734 12.024 -2.348 1.00 91.31 111 GLU A O 1
ATOM 867 N N . LEU A 1 112 ? 10.876 10.789 -2.071 1.00 91.19 112 LEU A N 1
ATOM 868 C CA . LEU A 1 112 ? 11.379 10.058 -0.911 1.00 91.19 112 LEU A CA 1
ATOM 869 C C . LEU A 1 112 ? 12.554 9.149 -1.287 1.00 91.19 112 LEU A C 1
ATOM 871 O O . LEU A 1 112 ? 12.565 8.496 -2.329 1.00 91.19 112 LEU A O 1
ATOM 875 N N . THR A 1 113 ? 13.524 9.023 -0.380 1.00 91.88 113 THR A N 1
ATOM 876 C CA . THR A 1 113 ? 14.586 8.020 -0.529 1.00 91.88 113 THR A CA 1
ATOM 877 C C . THR A 1 113 ? 14.011 6.596 -0.449 1.00 91.88 113 THR A C 1
ATOM 879 O O . THR A 1 113 ? 12.975 6.388 0.186 1.00 91.88 113 THR A O 1
ATOM 882 N N . PRO A 1 114 ? 14.701 5.559 -0.966 1.00 88.00 114 PRO A N 1
ATOM 883 C CA . PRO A 1 114 ? 14.229 4.170 -0.871 1.00 88.00 114 PRO A CA 1
ATOM 884 C C . PRO A 1 114 ? 13.842 3.718 0.547 1.00 88.00 114 PRO A C 1
ATOM 886 O O . PRO A 1 114 ? 12.847 3.019 0.754 1.00 88.00 114 PRO A O 1
ATOM 889 N N . ALA A 1 115 ? 14.608 4.145 1.557 1.00 88.31 115 ALA A N 1
ATOM 890 C CA . ALA A 1 115 ? 14.335 3.808 2.951 1.00 88.31 115 ALA A CA 1
ATOM 891 C C . ALA A 1 115 ? 13.059 4.492 3.474 1.00 88.31 115 ALA A C 1
ATOM 893 O O . ALA A 1 115 ? 12.287 3.884 4.224 1.00 88.31 115 ALA A O 1
ATOM 894 N N . GLU A 1 116 ? 12.823 5.741 3.074 1.00 90.88 116 GLU A N 1
ATOM 895 C CA . GLU A 1 116 ? 11.623 6.500 3.423 1.00 90.88 116 GLU A CA 1
ATOM 896 C C . GLU A 1 116 ? 10.397 5.980 2.679 1.00 90.88 116 GLU A C 1
ATOM 898 O O . GLU A 1 116 ? 9.359 5.786 3.308 1.00 90.88 116 GLU A O 1
ATOM 903 N N . THR A 1 117 ? 10.531 5.648 1.394 1.00 91.25 117 THR A N 1
ATOM 904 C CA . THR A 1 117 ? 9.489 5.004 0.588 1.00 91.25 117 THR A CA 1
ATOM 905 C C . THR A 1 117 ? 9.033 3.700 1.226 1.00 91.25 117 THR A C 1
ATOM 907 O O . THR A 1 117 ? 7.844 3.532 1.503 1.00 91.25 117 THR A O 1
ATOM 910 N N . ARG A 1 118 ? 9.968 2.809 1.587 1.00 89.12 118 ARG A N 1
ATOM 911 C CA . ARG A 1 118 ? 9.651 1.573 2.322 1.00 89.12 118 ARG A CA 1
ATOM 912 C C . ARG A 1 118 ? 8.858 1.865 3.595 1.00 89.12 118 ARG A C 1
ATOM 914 O O . ARG A 1 118 ? 7.845 1.220 3.871 1.00 89.12 118 ARG A O 1
ATOM 921 N N . LYS A 1 119 ? 9.311 2.837 4.391 1.00 88.31 119 LYS A N 1
ATOM 922 C CA . LYS A 1 119 ? 8.644 3.225 5.639 1.00 88.31 119 LYS A CA 1
ATOM 923 C C . LYS A 1 119 ? 7.234 3.764 5.378 1.00 88.31 119 LYS A C 1
ATOM 925 O O . LYS A 1 119 ? 6.309 3.355 6.078 1.00 88.31 119 LYS A O 1
ATOM 930 N N . ALA A 1 120 ? 7.065 4.640 4.391 1.00 89.94 120 ALA A N 1
ATOM 931 C CA . ALA A 1 120 ? 5.791 5.251 4.027 1.00 89.94 120 ALA A CA 1
ATOM 932 C C . ALA A 1 120 ? 4.785 4.200 3.541 1.00 89.94 120 ALA A C 1
ATOM 934 O O . ALA A 1 120 ? 3.673 4.129 4.063 1.00 89.94 120 ALA A O 1
ATOM 935 N N . VAL A 1 121 ? 5.204 3.318 2.632 1.00 90.69 121 VAL A N 1
ATOM 936 C CA . VAL A 1 121 ? 4.391 2.218 2.093 1.00 90.69 121 VAL A CA 1
ATOM 937 C C . VAL A 1 121 ? 3.969 1.254 3.196 1.00 90.69 121 VAL A C 1
ATOM 939 O O . VAL A 1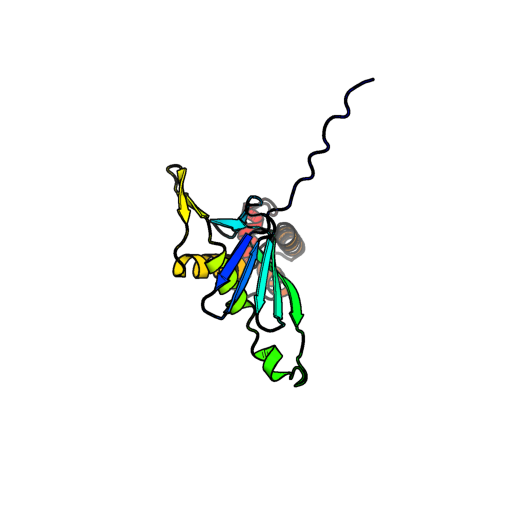 121 ? 2.789 0.927 3.315 1.00 90.69 121 VAL A O 1
ATOM 942 N N . ASN A 1 122 ? 4.899 0.830 4.055 1.00 89.44 122 ASN A N 1
ATOM 943 C CA . ASN A 1 122 ? 4.579 -0.068 5.163 1.00 89.44 122 ASN A CA 1
ATOM 944 C C . ASN A 1 122 ? 3.685 0.601 6.203 1.00 89.44 122 ASN A C 1
ATOM 946 O O . ASN A 1 122 ? 2.797 -0.041 6.766 1.00 89.44 122 ASN A O 1
ATOM 950 N N . HIS A 1 123 ? 3.868 1.895 6.456 1.00 85.81 123 HIS A N 1
ATOM 951 C CA . HIS A 1 123 ? 2.976 2.637 7.332 1.00 85.81 123 HIS A CA 1
ATOM 952 C C . HIS A 1 123 ? 1.568 2.751 6.729 1.00 85.81 123 HIS A C 1
ATOM 954 O O . HIS A 1 123 ? 0.592 2.473 7.423 1.00 85.81 123 HIS A O 1
ATOM 960 N N . ALA A 1 124 ? 1.454 3.071 5.439 1.00 86.12 124 ALA A N 1
ATOM 961 C CA . ALA A 1 124 ? 0.188 3.118 4.715 1.00 86.12 124 ALA A CA 1
ATOM 962 C C . ALA A 1 124 ? -0.524 1.754 4.714 1.00 86.12 124 ALA A C 1
ATOM 964 O O . ALA A 1 124 ? -1.697 1.680 5.065 1.00 86.12 124 ALA A O 1
ATOM 965 N N . ALA A 1 125 ? 0.193 0.665 4.427 1.00 83.00 125 ALA A N 1
ATOM 966 C CA . ALA A 1 125 ? -0.348 -0.695 4.421 1.00 83.00 125 ALA A CA 1
ATOM 967 C C . ALA A 1 125 ? -0.720 -1.214 5.822 1.00 83.00 125 ALA A C 1
ATOM 969 O O . ALA A 1 125 ? -1.701 -1.940 5.990 1.00 83.00 125 ALA A O 1
ATOM 970 N N . SER A 1 126 ? 0.054 -0.852 6.850 1.00 75.00 126 SER A N 1
ATOM 971 C CA . SER A 1 126 ? -0.178 -1.300 8.232 1.00 75.00 126 SER A CA 1
ATOM 972 C C . SER A 1 126 ? -1.222 -0.478 8.979 1.00 75.00 126 SER A C 1
ATOM 974 O O . SER A 1 126 ? -1.767 -0.956 9.986 1.00 75.00 126 SER A O 1
ATOM 976 N N . ARG A 1 127 ? -1.553 0.733 8.506 1.00 64.44 127 ARG A N 1
ATOM 977 C CA . ARG A 1 127 ? -2.755 1.432 8.955 1.00 64.44 127 ARG A CA 1
ATOM 978 C C . ARG A 1 127 ? -3.933 0.520 8.622 1.00 64.44 127 ARG A C 1
ATOM 980 O O . ARG A 1 127 ? -4.440 0.498 7.511 1.00 64.44 127 ARG A O 1
ATOM 987 N N . ARG A 1 128 ? -4.433 -0.212 9.625 1.00 60.66 128 ARG A N 1
ATOM 988 C CA . ARG A 1 128 ? -5.829 -0.655 9.631 1.00 60.66 128 ARG A CA 1
ATOM 989 C C . ARG A 1 128 ? -6.642 0.624 9.542 1.00 60.66 128 ARG A C 1
ATOM 991 O O . ARG A 1 128 ? -6.899 1.232 10.583 1.00 60.66 128 ARG A O 1
ATOM 998 N N . THR A 1 129 ? -6.978 1.051 8.326 1.00 62.50 129 THR A N 1
ATOM 999 C CA . THR A 1 129 ? -7.719 2.282 8.112 1.00 62.50 129 THR A CA 1
ATOM 1000 C C . THR A 1 129 ? -8.979 2.156 8.942 1.00 62.50 129 THR A C 1
ATOM 1002 O O . THR A 1 129 ? -9.768 1.207 8.832 1.00 62.50 129 THR A O 1
ATOM 1005 N N . MET A 1 130 ? -9.065 3.044 9.922 1.00 71.75 130 MET A N 1
ATOM 1006 C CA . MET A 1 130 ? -10.253 3.205 10.721 1.00 71.75 130 MET A CA 1
ATOM 1007 C C . MET A 1 130 ? -11.201 3.993 9.830 1.00 71.75 130 MET A C 1
ATOM 1009 O O . MET A 1 130 ? -11.240 5.215 9.903 1.00 71.75 130 MET A O 1
ATOM 1013 N N . THR A 1 131 ? -11.813 3.275 8.886 1.00 78.75 131 THR A N 1
ATOM 1014 C CA . THR A 1 131 ? -12.714 3.844 7.889 1.00 78.75 131 THR A CA 1
ATOM 1015 C C . THR A 1 131 ? -13.910 4.475 8.585 1.00 78.75 131 THR A C 1
ATOM 1017 O O . THR A 1 131 ? -14.273 4.085 9.698 1.00 78.75 131 THR A O 1
ATOM 1020 N N . ASP A 1 132 ? -14.560 5.407 7.903 1.00 79.69 132 ASP A N 1
ATOM 1021 C CA . ASP A 1 132 ? -15.809 6.018 8.355 1.00 79.69 132 ASP A CA 1
ATOM 1022 C C . ASP A 1 132 ? -16.853 4.974 8.771 1.00 79.69 132 ASP A C 1
ATOM 1024 O O . ASP A 1 132 ? -17.479 5.068 9.827 1.00 79.69 132 ASP A O 1
ATOM 1028 N N . GLU A 1 133 ? -16.991 3.911 7.980 1.00 83.12 133 GLU A N 1
ATOM 1029 C CA . GLU A 1 133 ? -17.866 2.784 8.292 1.00 83.12 133 GLU A CA 1
ATOM 1030 C C . GLU A 1 133 ? -17.466 2.089 9.602 1.00 83.12 133 GLU A C 1
ATOM 1032 O O . GLU A 1 133 ? -18.312 1.820 10.463 1.00 83.12 133 GLU A O 1
ATOM 1037 N N . ARG A 1 134 ? -16.166 1.835 9.802 1.00 88.12 134 ARG A N 1
ATOM 1038 C CA . ARG A 1 134 ? -15.669 1.252 11.051 1.00 88.12 134 ARG A CA 1
ATOM 1039 C C . ARG A 1 134 ? -15.914 2.174 12.238 1.00 88.12 134 ARG A C 1
ATOM 1041 O O . ARG A 1 134 ? -16.310 1.670 13.286 1.00 88.12 134 ARG A O 1
ATOM 1048 N N . LEU A 1 135 ? -15.737 3.485 12.091 1.00 92.06 135 LEU A N 1
ATOM 1049 C CA . LEU A 1 135 ? -16.010 4.463 13.149 1.00 92.06 135 LEU A CA 1
ATOM 1050 C C . LEU A 1 135 ? -17.492 4.518 13.511 1.00 92.06 135 LEU A C 1
ATOM 1052 O O . LEU A 1 135 ? -17.833 4.475 14.694 1.00 92.06 135 LEU A O 1
ATOM 1056 N N . ARG A 1 136 ? -18.385 4.513 12.514 1.00 92.94 136 ARG A N 1
ATOM 1057 C CA . ARG A 1 136 ? -19.836 4.402 12.734 1.00 92.94 136 ARG A CA 1
ATOM 1058 C C . ARG A 1 136 ? -20.183 3.122 13.479 1.00 92.94 136 ARG A C 1
ATOM 1060 O O . ARG A 1 136 ? -20.973 3.158 14.421 1.00 92.94 136 ARG A O 1
ATOM 1067 N N . ARG A 1 137 ? -19.549 2.004 13.119 1.00 94.19 137 ARG A N 1
ATOM 1068 C CA . ARG A 1 137 ? -19.733 0.721 13.805 1.00 94.19 137 ARG A CA 1
ATOM 1069 C C . ARG A 1 137 ? -19.208 0.750 15.243 1.00 94.19 137 ARG A C 1
ATOM 1071 O O . ARG A 1 137 ? -19.887 0.248 16.135 1.00 94.19 137 ARG A O 1
ATOM 1078 N N . VAL A 1 138 ? -18.049 1.368 15.497 1.00 95.25 138 VAL A N 1
ATOM 1079 C CA . VAL A 1 138 ? -17.538 1.612 16.861 1.00 95.25 138 VAL A CA 1
ATOM 1080 C C . VAL A 1 138 ? -18.558 2.412 17.669 1.00 95.25 138 VAL A C 1
ATOM 1082 O O . VAL A 1 138 ? -18.886 2.019 18.788 1.00 95.25 138 VAL A O 1
ATOM 1085 N N . ALA A 1 139 ? -19.085 3.498 17.100 1.00 96.06 139 ALA A N 1
ATOM 1086 C CA . ALA A 1 139 ? -20.063 4.348 17.762 1.00 96.06 139 ALA A CA 1
ATOM 1087 C C . ALA A 1 139 ? -21.371 3.604 18.074 1.00 96.06 139 ALA A C 1
ATOM 1089 O O . ALA A 1 139 ? -21.888 3.717 19.183 1.00 96.06 139 ALA A O 1
ATOM 1090 N N . ASP A 1 140 ? -21.877 2.805 17.134 1.00 96.50 140 ASP A N 1
ATOM 1091 C CA . ASP A 1 140 ? -23.077 1.986 17.318 1.00 96.50 140 ASP A CA 1
ATOM 1092 C C . ASP A 1 140 ? -22.915 0.974 18.465 1.00 96.50 140 ASP A C 1
ATOM 1094 O O . ASP A 1 140 ? -23.731 0.936 19.389 1.00 96.50 140 ASP A O 1
ATOM 1098 N N . ILE A 1 141 ? -21.808 0.222 18.475 1.00 96.81 141 ILE A N 1
ATOM 1099 C CA . ILE A 1 141 ? -21.490 -0.733 19.549 1.00 96.81 141 ILE A CA 1
ATOM 1100 C C . ILE A 1 141 ? -21.351 -0.014 20.894 1.00 96.81 141 ILE A C 1
ATOM 1102 O O . ILE A 1 141 ? -21.878 -0.477 21.905 1.00 96.81 141 ILE A O 1
ATOM 1106 N N . HIS A 1 142 ? -20.665 1.131 20.911 1.00 96.00 142 HIS A N 1
ATOM 1107 C CA . HIS A 1 142 ? -20.466 1.922 22.120 1.00 96.00 142 HIS A CA 1
ATOM 1108 C C . HIS A 1 142 ? -21.796 2.422 22.707 1.00 96.00 142 HIS A C 1
ATOM 1110 O O . HIS A 1 142 ? -21.965 2.382 23.924 1.00 96.00 142 HIS A O 1
ATOM 1116 N N . ARG A 1 143 ? -22.749 2.863 21.872 1.00 95.00 143 ARG A N 1
ATOM 1117 C CA . ARG A 1 143 ? -24.080 3.320 22.320 1.00 95.00 143 ARG A CA 1
ATOM 1118 C C . ARG A 1 143 ? -24.966 2.176 22.816 1.00 95.00 143 ARG A C 1
ATOM 1120 O O . ARG A 1 143 ? -25.689 2.364 23.787 1.00 95.00 143 ARG A O 1
ATOM 1127 N N . LYS A 1 144 ? -24.912 1.009 22.165 1.00 95.94 144 LYS A N 1
ATOM 1128 C CA . LYS A 1 144 ? -25.714 -0.176 22.527 1.00 95.94 144 LYS A CA 1
ATOM 1129 C C . LYS A 1 144 ? -25.206 -0.895 23.778 1.00 95.94 144 LYS A C 1
ATOM 1131 O O . LYS A 1 144 ? -25.959 -1.629 24.412 1.00 95.94 144 LYS A O 1
ATOM 1136 N N . ALA A 1 145 ? -23.932 -0.727 24.120 1.00 95.69 145 ALA A N 1
ATOM 1137 C CA . ALA A 1 145 ? -23.335 -1.379 25.275 1.00 95.69 145 ALA A CA 1
ATOM 1138 C C . ALA A 1 145 ? -23.746 -0.704 26.605 1.00 95.69 145 ALA A C 1
ATOM 1140 O O . ALA A 1 145 ? -23.782 0.529 26.679 1.00 95.69 145 ALA A O 1
ATOM 1141 N N . PRO A 1 146 ? -23.964 -1.487 27.682 1.00 93.88 146 PRO A N 1
ATOM 1142 C CA . PRO A 1 146 ? -24.192 -0.950 29.020 1.00 93.88 146 PRO A CA 1
ATOM 1143 C C . PRO A 1 146 ? -23.061 -0.027 29.484 1.00 93.88 146 PRO A C 1
ATOM 1145 O O . PRO A 1 146 ? -21.888 -0.202 29.122 1.00 93.88 146 PRO A O 1
ATOM 1148 N N . GLU A 1 147 ? -23.407 0.939 30.332 1.00 89.00 147 GLU A N 1
ATOM 1149 C CA . GLU A 1 147 ? -22.432 1.816 30.973 1.00 89.00 147 GLU A CA 1
ATOM 1150 C C . GLU A 1 147 ? -21.390 0.997 31.761 1.00 89.00 147 GLU A C 1
ATOM 1152 O O . GLU A 1 147 ? -21.682 -0.068 32.304 1.00 89.00 147 GLU A O 1
ATOM 1157 N N . GLY A 1 148 ? -20.122 1.415 31.713 1.00 90.31 148 GLY A N 1
ATOM 1158 C CA . GLY A 1 148 ? -18.993 0.652 32.266 1.00 90.31 148 GLY A CA 1
ATOM 1159 C C . GLY A 1 148 ? -18.516 -0.546 31.423 1.00 90.31 148 GLY A C 1
ATOM 1160 O O . GLY A 1 148 ? -17.426 -1.059 31.664 1.00 90.31 148 GLY A O 1
ATOM 1161 N N . ARG A 1 149 ? -19.260 -0.981 30.392 1.00 93.75 149 ARG A N 1
ATOM 1162 C CA . ARG A 1 149 ? -18.872 -2.107 29.507 1.00 93.75 149 ARG A CA 1
ATOM 1163 C C . ARG A 1 149 ? -18.552 -1.703 28.066 1.00 93.75 149 ARG A C 1
ATOM 1165 O O . ARG A 1 149 ? -18.131 -2.549 27.279 1.00 93.75 149 ARG A O 1
ATOM 1172 N N . ARG A 1 150 ? -18.690 -0.423 27.715 1.00 94.38 150 ARG A N 1
ATOM 1173 C CA . ARG A 1 150 ? -18.554 0.077 26.333 1.00 94.38 150 ARG A CA 1
ATOM 1174 C C . ARG A 1 150 ? -17.197 -0.237 25.692 1.00 94.38 150 ARG A C 1
ATOM 1176 O O . ARG A 1 150 ? -17.149 -0.770 24.586 1.00 94.38 150 ARG A O 1
ATOM 1183 N N . THR A 1 151 ? -16.095 -0.007 26.406 1.00 95.38 151 THR A N 1
ATOM 1184 C CA . THR A 1 151 ? -14.742 -0.337 25.917 1.00 95.38 151 THR A CA 1
ATOM 1185 C C . THR A 1 151 ? -14.559 -1.838 25.702 1.00 95.38 151 THR A C 1
ATOM 1187 O O . THR A 1 151 ? -14.010 -2.253 24.683 1.00 95.38 151 THR A O 1
ATOM 1190 N N . ALA A 1 152 ? -15.060 -2.665 26.626 1.00 95.62 152 ALA A N 1
ATOM 1191 C CA . ALA A 1 152 ? -14.990 -4.119 26.508 1.00 95.62 152 ALA A CA 1
ATOM 1192 C C . ALA A 1 152 ? -15.810 -4.639 25.314 1.00 95.62 152 ALA A C 1
ATOM 1194 O O . ALA A 1 152 ? -15.353 -5.543 24.614 1.00 95.62 152 ALA A O 1
ATOM 1195 N N . ALA A 1 153 ? -16.973 -4.038 25.044 1.00 96.12 153 ALA A N 1
ATOM 1196 C CA . ALA A 1 153 ? -17.815 -4.373 23.898 1.00 96.12 153 ALA A CA 1
ATOM 1197 C C . ALA A 1 153 ? -17.129 -4.041 22.563 1.00 96.12 153 ALA A C 1
ATOM 1199 O O . ALA A 1 153 ? -17.067 -4.892 21.678 1.00 96.12 153 ALA A O 1
ATOM 1200 N N . VAL A 1 154 ? -16.536 -2.847 22.437 1.00 95.50 154 VAL A N 1
ATOM 1201 C CA . VAL A 1 154 ? -15.755 -2.466 21.244 1.00 95.50 154 VAL A CA 1
ATOM 1202 C C . VAL A 1 154 ? -14.550 -3.392 21.067 1.00 95.50 154 VAL A C 1
ATOM 1204 O O . VAL A 1 154 ? -14.286 -3.865 19.964 1.00 95.50 154 VAL A O 1
ATOM 1207 N N . ARG A 1 155 ? -13.844 -3.716 22.157 1.00 96.06 155 ARG A N 1
ATOM 1208 C CA . ARG A 1 155 ? -12.713 -4.652 22.134 1.00 96.06 155 ARG A CA 1
ATOM 1209 C C . ARG A 1 155 ? -13.114 -6.012 21.563 1.00 96.06 155 ARG A C 1
ATOM 1211 O O . ARG A 1 155 ? -12.440 -6.510 20.665 1.00 96.06 155 ARG A O 1
ATOM 1218 N N . ALA A 1 156 ? -14.198 -6.587 22.084 1.00 93.88 156 ALA A N 1
ATOM 1219 C CA . ALA A 1 156 ? -14.700 -7.889 21.661 1.00 93.88 156 ALA A CA 1
ATOM 1220 C C . ALA A 1 156 ? -15.151 -7.868 20.194 1.00 93.88 156 ALA A C 1
ATOM 1222 O O . ALA A 1 156 ? -14.755 -8.731 19.418 1.00 93.88 156 ALA A O 1
ATOM 1223 N N . ALA A 1 157 ? -15.907 -6.846 19.793 1.00 93.06 157 ALA A N 1
ATOM 1224 C CA . ALA A 1 157 ? -16.457 -6.748 18.445 1.00 93.06 157 ALA A CA 1
ATOM 1225 C C . ALA A 1 157 ? -15.392 -6.588 17.349 1.00 93.06 157 ALA A C 1
ATOM 1227 O O . ALA A 1 157 ? -15.588 -7.063 16.233 1.00 93.06 157 ALA A O 1
ATOM 1228 N N . PHE A 1 158 ? -14.273 -5.926 17.652 1.00 88.62 158 PHE A N 1
ATOM 1229 C CA . PHE A 1 158 ? -13.183 -5.715 16.693 1.00 88.62 158 PHE A CA 1
ATOM 1230 C C . PHE A 1 158 ? -12.007 -6.683 16.874 1.00 88.62 158 PHE A C 1
ATOM 1232 O O . PHE A 1 158 ? -11.040 -6.596 16.115 1.00 88.62 158 PHE A O 1
ATOM 1239 N N . ASN A 1 159 ? -12.075 -7.586 17.859 1.00 88.94 159 ASN A N 1
ATOM 1240 C CA . ASN A 1 159 ? -10.993 -8.494 18.239 1.00 88.94 159 ASN A CA 1
ATOM 1241 C C . ASN A 1 159 ? -9.633 -7.771 18.346 1.00 88.94 159 ASN A C 1
ATOM 1243 O O . ASN A 1 159 ? -8.653 -8.110 17.678 1.00 88.94 159 ASN A O 1
ATOM 1247 N N . VAL A 1 160 ? -9.599 -6.693 19.135 1.00 88.62 160 VAL A N 1
ATOM 1248 C CA . VAL A 1 160 ? -8.400 -5.863 19.327 1.00 88.62 160 VAL A CA 1
ATOM 1249 C C . VAL A 1 160 ? -7.877 -5.940 20.756 1.00 88.62 160 VAL A C 1
ATOM 1251 O O . VAL A 1 160 ? -8.585 -6.320 21.684 1.00 88.62 160 VAL A O 1
ATOM 1254 N N . HIS A 1 161 ? -6.622 -5.535 20.951 1.00 88.56 161 HIS A N 1
ATOM 1255 C CA . HIS A 1 161 ? -6.029 -5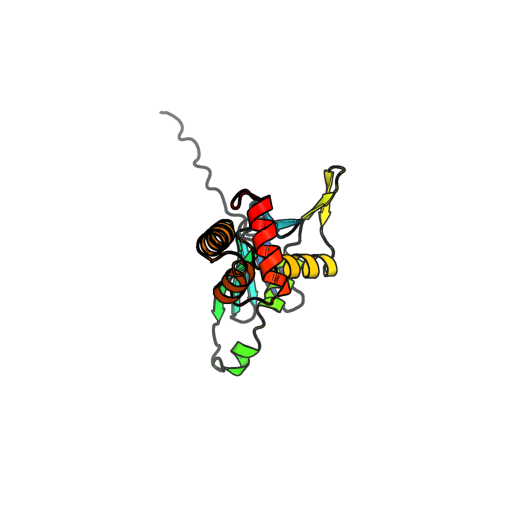.442 22.282 1.00 88.56 161 HIS A CA 1
ATOM 1256 C C . HIS A 1 161 ? -6.734 -4.381 23.141 1.00 88.56 161 HIS A C 1
ATOM 1258 O O . HIS A 1 161 ? -7.259 -3.390 22.632 1.00 88.56 161 HIS A O 1
ATOM 1264 N N . GLU A 1 162 ? -6.672 -4.545 24.462 1.00 88.38 162 GLU A N 1
ATOM 1265 C CA . GLU A 1 162 ? -7.284 -3.644 25.449 1.00 88.38 162 GLU A CA 1
ATOM 1266 C C . GLU A 1 162 ? -6.914 -2.165 25.257 1.00 88.38 162 GLU A C 1
ATOM 1268 O O . GLU A 1 162 ? -7.787 -1.309 25.299 1.00 88.38 162 GLU A O 1
ATOM 1273 N N . ARG A 1 163 ? -5.655 -1.864 24.918 1.00 92.38 163 ARG A N 1
ATOM 1274 C CA . ARG A 1 163 ? -5.171 -0.504 24.621 1.00 92.38 163 ARG A CA 1
ATOM 1275 C C . ARG A 1 163 ? -5.714 0.102 23.321 1.00 92.38 163 ARG A C 1
ATOM 1277 O O . ARG A 1 163 ? -5.633 1.311 23.125 1.00 92.38 163 ARG A O 1
ATOM 1284 N N . THR A 1 164 ? -6.221 -0.722 22.408 1.00 89.88 164 THR A N 1
ATOM 1285 C CA . THR A 1 164 ? -6.652 -0.292 21.071 1.00 89.88 164 THR A CA 1
ATOM 1286 C C . THR A 1 164 ? -8.109 0.160 21.069 1.00 89.88 164 THR A C 1
ATOM 1288 O O . THR A 1 164 ? -8.439 1.136 20.401 1.00 89.88 164 THR A O 1
ATOM 1291 N N . ALA A 1 165 ? -8.976 -0.492 21.848 1.00 93.38 165 ALA A N 1
ATOM 1292 C CA . ALA A 1 165 ? -10.394 -0.137 21.912 1.00 93.38 165 ALA A CA 1
ATOM 1293 C C . ALA A 1 165 ? -10.646 1.317 22.385 1.00 93.38 165 ALA A C 1
ATOM 1295 O O . ALA A 1 165 ? -11.420 2.009 21.723 1.00 93.38 165 ALA A O 1
ATOM 1296 N N . PRO A 1 166 ? -9.960 1.847 23.423 1.00 94.75 166 PRO A N 1
ATOM 1297 C CA . PRO A 1 166 ? -10.057 3.260 23.792 1.00 94.75 166 PRO A CA 1
ATOM 1298 C C . PRO A 1 166 ? -9.656 4.211 22.663 1.00 94.75 166 PRO A C 1
ATOM 1300 O O . PRO A 1 166 ? -10.316 5.224 22.465 1.00 94.75 166 PRO A O 1
ATOM 1303 N N . ARG A 1 167 ? -8.620 3.874 21.880 1.00 92.56 167 ARG A N 1
ATOM 1304 C CA . ARG A 1 167 ? -8.182 4.694 20.737 1.00 92.56 167 ARG A CA 1
ATOM 1305 C C . ARG A 1 167 ? -9.241 4.754 19.641 1.00 92.56 167 ARG A C 1
ATOM 1307 O O . ARG A 1 167 ? -9.429 5.798 19.033 1.00 92.56 167 ARG A O 1
ATOM 1314 N N . TYR A 1 168 ? -9.944 3.648 19.400 1.00 93.00 168 TYR A N 1
ATOM 1315 C CA . TYR A 1 168 ? -11.040 3.604 18.428 1.00 93.00 168 TYR A CA 1
ATOM 1316 C C . TYR A 1 168 ? -12.221 4.464 18.889 1.00 93.00 168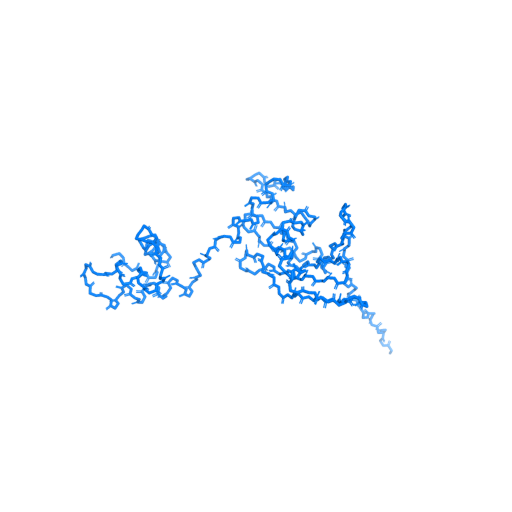 TYR A C 1
ATOM 1318 O O . TYR A 1 168 ? -12.797 5.190 18.086 1.00 93.00 168 TYR A O 1
ATOM 1326 N N . ILE A 1 169 ? -12.548 4.420 20.185 1.00 94.12 169 ILE A N 1
ATOM 1327 C CA . ILE A 1 169 ? -13.601 5.253 20.782 1.00 94.12 169 ILE A CA 1
ATOM 1328 C C . ILE A 1 169 ? -13.221 6.734 20.727 1.00 94.12 169 ILE A C 1
ATOM 1330 O O . ILE A 1 169 ? -14.056 7.541 20.335 1.00 94.12 169 ILE A O 1
ATOM 1334 N N . ALA A 1 170 ? -11.983 7.086 21.091 1.00 93.94 170 ALA A N 1
ATOM 1335 C CA . ALA A 1 170 ? -11.478 8.456 21.008 1.00 93.94 170 ALA A CA 1
ATOM 1336 C C . ALA A 1 170 ? -11.592 8.986 19.576 1.00 93.94 170 ALA A C 1
ATOM 1338 O O . ALA A 1 170 ? -12.259 9.986 19.353 1.00 93.94 170 ALA A O 1
ATOM 1339 N N . LYS A 1 171 ? -11.105 8.221 18.593 1.00 90.31 171 LYS A N 1
ATOM 1340 C CA . LYS A 1 171 ? -11.217 8.609 17.186 1.00 90.31 171 LYS A CA 1
ATOM 1341 C C . LYS A 1 171 ? -12.672 8.761 16.722 1.00 90.31 171 LYS A C 1
ATOM 1343 O O . LYS A 1 171 ? -12.987 9.686 15.994 1.00 90.31 171 LYS A O 1
ATOM 1348 N N . ALA A 1 172 ? -13.589 7.904 17.172 1.00 92.88 172 ALA A N 1
ATOM 1349 C CA . ALA A 1 172 ? -15.013 8.062 16.862 1.00 92.88 172 ALA A CA 1
ATOM 1350 C C . ALA A 1 172 ? -15.651 9.299 17.527 1.00 92.88 172 ALA A C 1
ATOM 1352 O O . ALA A 1 172 ? -16.656 9.795 17.021 1.00 92.88 172 ALA A O 1
ATOM 1353 N N . LYS A 1 173 ? -15.106 9.794 18.646 1.00 93.38 173 LYS A N 1
ATOM 1354 C CA . LYS A 1 173 ? -15.512 11.074 19.249 1.00 93.38 173 LYS A CA 1
ATOM 1355 C C . LYS A 1 173 ? -14.965 12.256 18.457 1.00 93.38 173 LYS A C 1
ATOM 1357 O O . LYS A 1 173 ? -15.735 13.156 18.143 1.00 93.38 173 LYS A O 1
ATOM 1362 N N . ASP A 1 174 ? -13.680 12.214 18.113 1.00 90.25 174 ASP A N 1
ATOM 1363 C CA . ASP A 1 174 ? -13.001 13.274 17.358 1.00 90.25 174 ASP A CA 1
ATOM 1364 C C . ASP A 1 174 ? -13.686 13.515 16.001 1.00 90.25 174 ASP A C 1
ATOM 1366 O O . ASP A 1 174 ? -13.888 14.652 15.592 1.00 90.25 174 ASP A O 1
ATOM 1370 N N . GLU A 1 175 ? -14.149 12.439 15.359 1.00 86.06 175 GLU A N 1
ATOM 1371 C CA . GLU A 1 175 ? -14.862 12.457 14.071 1.00 86.06 175 GLU A CA 1
ATOM 1372 C C . GLU A 1 175 ? -16.388 12.680 14.222 1.00 86.06 175 GLU A C 1
ATOM 1374 O O . GLU A 1 175 ? -17.161 12.495 13.285 1.00 86.06 175 GLU A O 1
ATOM 1379 N N . GLY A 1 176 ? -16.872 13.023 15.423 1.00 91.44 176 GLY A N 1
ATOM 1380 C CA . GLY A 1 176 ? -18.270 13.404 15.671 1.00 91.44 176 GLY A CA 1
ATOM 1381 C C . GLY A 1 176 ? -19.293 12.258 15.695 1.00 91.44 176 GLY A C 1
ATOM 1382 O O . GLY A 1 176 ? -20.487 12.495 15.901 1.00 91.44 176 GLY A O 1
ATOM 1383 N N . TYR A 1 177 ? -18.864 11.002 15.546 1.00 91.38 177 TYR A N 1
ATOM 1384 C CA . TYR A 1 177 ? -19.750 9.834 15.613 1.00 91.38 177 TYR A CA 1
ATOM 1385 C C . TYR A 1 177 ? -20.214 9.507 17.039 1.00 91.38 177 TYR A C 1
ATOM 1387 O O . TYR A 1 177 ? -21.246 8.853 17.226 1.00 91.38 177 TYR A O 1
ATOM 1395 N N . LEU A 1 178 ? -19.494 9.959 18.064 1.00 88.00 178 LEU A N 1
ATOM 1396 C CA . LEU A 1 178 ? -19.884 9.859 19.468 1.00 88.00 178 LEU A CA 1
ATOM 1397 C C . LEU A 1 178 ? -19.910 11.250 20.096 1.00 88.00 178 LEU A C 1
ATOM 1399 O O . LEU A 1 178 ? -18.923 11.974 20.038 1.00 88.00 178 LEU A O 1
ATOM 1403 N N . ARG A 1 179 ? -21.022 11.602 20.746 1.00 81.00 179 ARG A N 1
ATOM 1404 C CA . ARG A 1 179 ? -21.073 12.787 21.608 1.00 81.00 179 ARG A CA 1
ATOM 1405 C C . ARG A 1 179 ? -20.495 12.428 22.977 1.00 81.00 179 ARG A C 1
ATOM 1407 O O . ARG A 1 179 ? -20.747 11.322 23.465 1.00 81.00 179 ARG A O 1
ATOM 1414 N N . GLY A 1 180 ? -19.652 13.326 23.491 1.00 58.88 180 GLY A N 1
ATOM 1415 C CA . GLY A 1 180 ? -18.963 13.208 24.778 1.00 58.88 180 GLY A CA 1
ATOM 1416 C C . GLY A 1 180 ? -19.927 13.078 25.938 1.00 58.88 180 GLY A C 1
ATOM 1417 O O . GLY A 1 180 ? -20.936 13.816 25.928 1.00 58.88 180 GLY A O 1
#

Organism: NCBI:txid39695

Sequence (180 aa):
MSPEEPEWETVSSEFTIRLRDGGVVVIADIKDLVELGEGTAARNAVYRRDGMEIAWEVRDRVPLCTSVVLRADDSGLRTKDLHAIRLDDVREIVYEAVGIGVSNSDGDEFELTPAETRKAVNHAASRRTMTDERLRRVADIHRKAPEGRRTAAVRAAFNVHERTAPRYIAKAKDEGYLRG

Radius of gyration: 22.14 Å; chains: 1; bounding box: 44×53×78 Å

Foldseek 3Di:
DDDDDDDDDPPQPWDWDQDPVRKIKIQRHQPCWDAAQQFIFRQWIWIDDDQWIWIWGQDPNAIDTPDIGHDDDPVDDDPVNVVVDDVLVVQLVRCQRRWTWHADPVGDIDTDHSVVSNVRNCVSHPPPPCDPVVLLVLLVQLVPDDPPCSLVSQCVVVVDDSVVSVVSPVVSVVVPSDDD

Secondary structure (DSSP, 8-state):
-PPPPP--------EEEE-TTS-EEEES-TT-EEEETTEEEESEEEEEETTEEEEEEEETTEEEEEEEEE---TT---HHHHHH--HHHHHHHHHHHH--EEE-TT--EEEPPHHHHHHHHHHHHH-----HHHHHHHHHHHHHSPTTTHHHHHHHHHT--TTHHHHHHHHHHHTTSS--

pLDDT: mean 88.52, std 11.81, range [43.81, 98.0]